Protein AF-A0A2S9D3B8-F1 (afdb_monomer_lite)

Sequence (169 aa):
MEIFSVIAGTFGRIFGKIATPYIKSIWYRIRGEKFCKRGKPKYEGVISSIADYKKLSNFIASNDEGIVFLDLTMDENGFRGETESTAPYFVAFEDCFEELEVGESPSVFKCTGTQFNVHISHVEGSCFFCSQRGFIRLRGYFVITGYSGPYQGLMDCNLRGVRHEDIKV

Secondary structure (DSSP, 8-state):
---SS--SSS-SSS--S---THHHHHHHTTS-----S--S-EEEEEE-SHHHHHHHHHHHHHTTTSEEEEEEEEETTT--EESSSSS-EEEEEEEESSPPPTTPPP-TTTEEEEEEEEE--SSTTSEEEEEETTEEEEEEEEEEEEEEEEETTEEEEEEEEE-GGGS--

Structure (mmCIF, N/CA/C/O backbone):
data_AF-A0A2S9D3B8-F1
#
_entry.id   AF-A0A2S9D3B8-F1
#
loop_
_atom_site.group_PDB
_atom_site.id
_atom_site.type_symbol
_atom_site.label_atom_id
_atom_site.label_alt_id
_atom_site.label_comp_id
_atom_site.label_asym_id
_atom_site.label_entity_id
_atom_site.label_seq_id
_atom_site.pdbx_PDB_ins_code
_atom_site.Cartn_x
_atom_site.Cartn_y
_atom_site.Cartn_z
_atom_site.occupancy
_atom_site.B_iso_or_equiv
_atom_site.auth_seq_id
_atom_site.auth_comp_id
_atom_site.auth_asym_id
_atom_site.auth_atom_id
_atom_site.pdbx_PDB_model_num
ATOM 1 N N . MET A 1 1 ? -3.067 -65.281 -6.755 1.00 36.09 1 MET A N 1
ATOM 2 C CA . MET A 1 1 ? -1.859 -64.632 -6.211 1.00 36.09 1 MET A CA 1
ATOM 3 C C . MET A 1 1 ? -1.852 -63.225 -6.789 1.00 36.09 1 MET A C 1
ATOM 5 O O . MET A 1 1 ? -1.438 -63.059 -7.924 1.00 36.09 1 MET A O 1
ATOM 9 N N . GLU A 1 2 ? -2.606 -62.270 -6.232 1.00 33.03 2 GLU A N 1
ATOM 10 C CA . GLU A 1 2 ? -2.426 -61.657 -4.892 1.00 33.03 2 GLU A CA 1
ATOM 11 C C . GLU A 1 2 ? -0.991 -61.121 -4.782 1.00 33.03 2 GLU A C 1
ATOM 13 O O . GLU A 1 2 ? -0.061 -61.887 -4.986 1.00 33.03 2 GLU A O 1
ATOM 18 N N . ILE A 1 3 ? -0.687 -59.842 -4.582 1.00 38.69 3 ILE A N 1
ATOM 19 C CA . ILE A 1 3 ? -1.206 -58.805 -3.685 1.00 38.69 3 ILE A CA 1
ATOM 20 C C . ILE A 1 3 ? -0.759 -57.471 -4.308 1.00 38.69 3 ILE A C 1
ATOM 22 O O . ILE A 1 3 ? 0.395 -57.408 -4.688 1.00 38.69 3 ILE A O 1
ATOM 26 N N . PHE A 1 4 ? -1.607 -56.440 -4.418 1.00 31.80 4 PHE A N 1
ATOM 27 C CA . PHE A 1 4 ? -1.275 -55.003 -4.215 1.00 31.80 4 PHE A CA 1
ATOM 28 C C . PHE A 1 4 ? -2.535 -54.151 -4.450 1.00 31.80 4 PHE A C 1
ATOM 30 O O . PHE A 1 4 ? -2.569 -53.199 -5.222 1.00 31.80 4 PHE A O 1
ATOM 37 N N . SER A 1 5 ? -3.614 -54.518 -3.765 1.00 43.22 5 SER A N 1
ATOM 38 C CA . SER A 1 5 ? -4.852 -53.742 -3.699 1.00 43.22 5 SER A CA 1
ATOM 39 C C . SER A 1 5 ? -5.354 -53.666 -2.259 1.00 43.22 5 SER A C 1
ATOM 41 O O . SER A 1 5 ? -6.539 -53.829 -2.031 1.00 43.22 5 SER A O 1
ATOM 43 N N . VAL A 1 6 ? -4.465 -53.467 -1.275 1.00 41.72 6 VAL A N 1
ATOM 44 C CA . VAL A 1 6 ? -4.832 -53.188 0.129 1.00 41.72 6 VAL A CA 1
ATOM 45 C C . VAL A 1 6 ? -3.685 -52.455 0.845 1.00 41.72 6 VAL A C 1
ATOM 47 O O . VAL A 1 6 ? -2.993 -53.052 1.653 1.00 41.72 6 VAL A O 1
ATOM 50 N N . ILE A 1 7 ? -3.453 -51.165 0.574 1.00 40.31 7 ILE A N 1
ATOM 51 C CA . ILE A 1 7 ? -2.840 -50.248 1.571 1.00 40.31 7 ILE A CA 1
ATOM 52 C C . ILE A 1 7 ? -3.496 -48.859 1.453 1.00 40.31 7 ILE A C 1
ATOM 54 O O . ILE A 1 7 ? -2.854 -47.816 1.467 1.00 40.31 7 ILE A O 1
ATOM 58 N N . ALA A 1 8 ? -4.820 -48.842 1.305 1.00 39.41 8 ALA A N 1
ATOM 59 C CA . ALA A 1 8 ? -5.651 -47.643 1.413 1.00 39.41 8 ALA A CA 1
ATOM 60 C C . ALA A 1 8 ? -6.566 -47.768 2.641 1.00 39.41 8 ALA A C 1
ATOM 62 O O . ALA A 1 8 ? -7.776 -47.592 2.546 1.00 39.41 8 ALA A O 1
ATOM 63 N N . GLY A 1 9 ? -6.009 -48.169 3.790 1.00 38.31 9 GLY A N 1
ATOM 64 C CA . GLY A 1 9 ? -6.868 -48.506 4.923 1.00 38.31 9 GLY A CA 1
ATOM 65 C C . GLY A 1 9 ? -6.215 -48.852 6.252 1.00 38.31 9 GLY A C 1
ATOM 66 O O . GLY A 1 9 ? -6.869 -49.535 7.022 1.00 38.31 9 GLY A O 1
ATOM 67 N N . THR A 1 10 ? -4.988 -48.419 6.574 1.00 39.19 10 THR A N 1
ATOM 68 C CA . THR A 1 10 ? -4.448 -48.689 7.930 1.00 39.19 10 THR A CA 1
ATOM 69 C C . THR A 1 10 ? -3.289 -47.786 8.367 1.00 39.19 10 THR A C 1
ATOM 71 O O . THR A 1 10 ? -2.322 -48.247 8.948 1.00 39.19 10 THR A O 1
ATOM 74 N N . PHE A 1 11 ? -3.370 -46.475 8.131 1.00 33.38 11 PHE A N 1
ATOM 75 C CA . PHE A 1 11 ? -2.475 -45.501 8.795 1.00 33.38 11 PHE A CA 1
ATOM 76 C C . PHE A 1 11 ? -3.231 -44.242 9.264 1.00 33.38 11 PHE A C 1
ATOM 78 O O . PHE A 1 11 ? -2.683 -43.152 9.367 1.00 33.38 11 PHE A O 1
ATOM 85 N N . GLY A 1 12 ? -4.533 -44.390 9.539 1.00 34.75 12 GLY A N 1
ATOM 86 C CA . GLY A 1 12 ? -5.421 -43.315 10.002 1.00 34.75 12 GLY A CA 1
ATOM 87 C C . GLY A 1 12 ? -5.575 -43.210 11.524 1.00 34.75 12 GLY A C 1
ATOM 88 O O . GLY A 1 12 ? -6.453 -42.496 12.000 1.00 34.75 12 GLY A O 1
ATOM 89 N N . ARG A 1 13 ? -4.783 -43.939 12.315 1.00 39.25 13 ARG A N 1
ATOM 90 C CA . ARG A 1 13 ? -4.808 -43.897 13.785 1.00 39.25 13 ARG A CA 1
ATOM 91 C C . ARG A 1 13 ? -3.379 -44.110 14.274 1.00 39.25 13 ARG A C 1
ATOM 93 O O . ARG A 1 13 ? -2.716 -44.993 13.755 1.00 39.25 13 ARG A O 1
ATOM 100 N N . ILE A 1 14 ? -2.948 -43.343 15.275 1.00 38.84 14 ILE A N 1
ATOM 101 C CA . ILE A 1 14 ? -1.558 -43.200 15.760 1.00 38.84 14 ILE A CA 1
ATOM 102 C C . ILE A 1 14 ? -0.762 -42.140 14.978 1.00 38.84 14 ILE A C 1
ATOM 104 O O . ILE A 1 14 ? 0.194 -42.449 14.298 1.00 38.84 14 ILE A O 1
ATOM 108 N N . PHE A 1 15 ? -1.201 -40.884 15.037 1.00 34.25 15 PHE A N 1
ATOM 109 C CA . PHE A 1 15 ? -0.358 -39.691 15.261 1.00 34.25 15 PHE A CA 1
ATOM 110 C C . PHE A 1 15 ? -1.308 -38.500 15.471 1.00 34.25 15 PHE A C 1
ATOM 112 O O . PHE A 1 15 ? -1.311 -37.496 14.766 1.00 34.25 15 PHE A O 1
ATOM 119 N N . GLY A 1 16 ? -2.211 -38.663 16.442 1.00 41.56 16 GLY A N 1
ATOM 120 C CA . GLY A 1 16 ? -2.915 -37.539 17.037 1.00 41.56 16 GLY A CA 1
ATOM 121 C C . GLY A 1 16 ? -1.987 -36.900 18.061 1.00 41.56 16 GLY A C 1
ATOM 122 O O . GLY A 1 16 ? -1.471 -37.609 18.920 1.00 41.56 16 GLY A O 1
ATOM 123 N N . LYS A 1 17 ? -1.856 -35.572 17.984 1.00 45.56 17 LYS A N 1
ATOM 124 C CA . LYS A 1 17 ? -1.097 -34.690 18.889 1.00 45.56 17 LYS A CA 1
ATOM 125 C C . LYS A 1 17 ? 0.404 -34.625 18.595 1.00 45.56 17 LYS A C 1
ATOM 127 O O . LYS A 1 17 ? 1.195 -35.324 19.204 1.00 45.56 17 LYS A O 1
ATOM 132 N N . ILE A 1 18 ? 0.755 -33.755 17.648 1.00 46.38 18 ILE A N 1
ATOM 133 C CA . ILE A 1 18 ? 1.752 -32.663 17.717 1.00 46.38 18 ILE A CA 1
ATOM 134 C C . ILE A 1 18 ? 1.864 -32.174 16.263 1.00 46.38 18 ILE A C 1
ATOM 136 O O . ILE A 1 18 ? 2.684 -32.641 15.482 1.00 46.38 18 ILE A O 1
ATOM 140 N N . ALA A 1 19 ? 0.935 -31.307 15.857 1.00 38.06 19 ALA A N 1
ATOM 141 C CA . ALA A 1 19 ? 0.968 -30.661 14.549 1.00 38.06 19 ALA A CA 1
ATOM 142 C C . ALA A 1 19 ? 1.443 -29.223 14.752 1.00 38.06 19 ALA A C 1
ATOM 144 O O . ALA A 1 19 ? 0.664 -28.300 14.976 1.00 38.06 19 ALA A O 1
ATOM 145 N N . THR A 1 20 ? 2.760 -29.081 14.731 1.00 49.75 20 THR A N 1
ATOM 146 C CA . THR A 1 20 ? 3.521 -27.843 14.563 1.00 49.75 20 THR A CA 1
ATOM 147 C C . THR A 1 20 ? 3.003 -27.086 13.321 1.00 49.75 20 THR A C 1
ATOM 149 O O . THR A 1 20 ? 2.661 -27.729 12.323 1.00 49.75 20 THR A O 1
ATOM 152 N N . PRO A 1 21 ? 2.975 -25.736 13.308 1.00 45.09 21 PRO A N 1
ATOM 153 C CA . PRO A 1 21 ? 2.430 -24.924 12.201 1.00 45.09 21 PRO A CA 1
ATOM 154 C C . PRO A 1 21 ? 3.123 -25.130 10.835 1.00 45.09 21 PRO A C 1
ATOM 156 O O . PRO A 1 21 ? 2.651 -24.639 9.813 1.00 45.09 21 PRO A O 1
ATOM 159 N N . TYR A 1 22 ? 4.204 -25.908 10.795 1.00 41.06 22 TYR A N 1
ATOM 160 C CA . TYR A 1 22 ? 5.047 -26.161 9.631 1.00 41.06 22 TYR A CA 1
ATOM 161 C C . TYR A 1 22 ? 4.389 -27.021 8.533 1.00 41.06 22 TYR A C 1
ATOM 163 O O . TYR A 1 22 ? 4.747 -26.910 7.368 1.00 41.06 22 TYR A O 1
ATOM 171 N N . ILE A 1 23 ? 3.399 -27.863 8.854 1.00 43.09 23 ILE A N 1
ATOM 172 C CA . ILE A 1 23 ? 2.801 -28.787 7.862 1.00 43.09 23 ILE A CA 1
ATOM 173 C C . ILE A 1 23 ? 1.717 -28.097 7.008 1.00 43.09 23 ILE A C 1
ATOM 175 O O . ILE A 1 23 ? 1.430 -28.527 5.889 1.00 43.09 23 ILE A O 1
ATOM 179 N N . LYS A 1 24 ? 1.156 -26.971 7.475 1.00 37.03 24 LYS A N 1
ATOM 180 C CA . LYS A 1 24 ? 0.180 -26.187 6.699 1.00 37.03 24 LYS A CA 1
ATOM 181 C C . LYS A 1 24 ? 0.822 -25.517 5.477 1.00 37.03 24 LYS A C 1
ATOM 183 O O . LYS A 1 24 ? 0.172 -25.437 4.439 1.00 37.03 24 LYS A O 1
ATOM 188 N N . SER A 1 25 ? 2.094 -25.110 5.557 1.00 42.72 25 SER A N 1
ATOM 189 C CA . SER A 1 25 ? 2.807 -24.472 4.435 1.00 42.72 25 SER A CA 1
ATOM 190 C C . SER A 1 25 ? 3.074 -25.437 3.272 1.00 42.72 25 SER A C 1
ATOM 192 O O . SER A 1 25 ? 3.091 -25.024 2.114 1.00 42.72 25 SER A O 1
ATOM 194 N N . ILE A 1 26 ? 3.202 -26.738 3.553 1.00 44.84 26 ILE A N 1
ATOM 195 C CA . ILE A 1 26 ? 3.466 -27.767 2.536 1.00 44.84 26 ILE A CA 1
ATOM 196 C C . ILE A 1 26 ? 2.200 -28.077 1.720 1.00 44.84 26 ILE A C 1
ATOM 198 O O . ILE A 1 26 ? 2.280 -28.284 0.510 1.00 44.84 26 ILE A O 1
ATOM 202 N N . TRP A 1 27 ? 1.014 -28.023 2.335 1.00 30.20 27 TRP A N 1
ATOM 203 C CA . TRP A 1 27 ? -0.252 -28.258 1.626 1.00 30.20 27 TRP A CA 1
ATOM 204 C C . TRP A 1 27 ? -0.687 -27.094 0.725 1.00 30.20 27 TRP A C 1
ATOM 206 O O . TRP A 1 27 ? -1.288 -27.340 -0.322 1.00 30.20 27 TRP A O 1
ATOM 216 N N . TYR A 1 28 ? -0.320 -25.849 1.050 1.00 42.34 28 TYR A N 1
ATOM 217 C CA . TYR A 1 28 ? -0.533 -24.710 0.144 1.00 42.34 28 TYR A CA 1
ATOM 218 C C . TYR A 1 28 ? 0.363 -24.757 -1.104 1.00 42.34 28 TYR A C 1
ATOM 220 O O . TYR A 1 28 ? 0.038 -2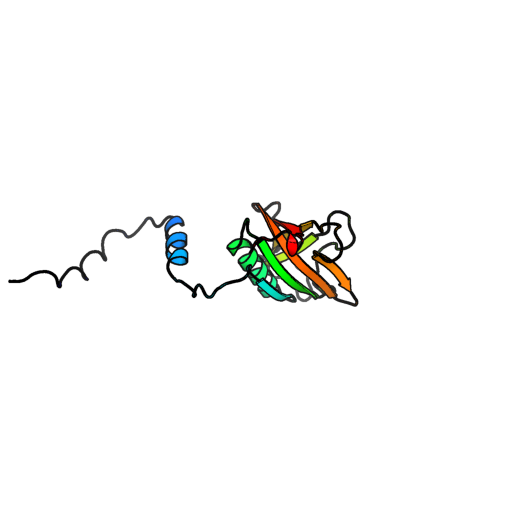4.139 -2.113 1.00 42.34 28 TYR A O 1
ATOM 228 N N . ARG A 1 29 ? 1.446 -25.545 -1.081 1.00 38.78 29 ARG A N 1
ATOM 229 C CA . ARG A 1 29 ? 2.403 -25.658 -2.192 1.00 38.78 29 ARG A CA 1
ATOM 230 C C . ARG A 1 29 ? 1.994 -26.667 -3.277 1.00 38.78 29 ARG A C 1
ATOM 232 O O . ARG A 1 29 ? 2.596 -26.670 -4.345 1.00 38.78 29 ARG A O 1
ATOM 239 N N . ILE A 1 30 ? 0.989 -27.519 -3.030 1.00 43.81 30 ILE A N 1
ATOM 240 C CA . ILE A 1 30 ? 0.657 -28.668 -3.904 1.00 43.81 30 ILE A CA 1
ATOM 241 C C . ILE A 1 30 ? -0.678 -28.493 -4.659 1.00 43.81 30 ILE A C 1
ATOM 243 O O . ILE A 1 30 ? -0.894 -29.143 -5.682 1.00 43.81 30 ILE A O 1
ATOM 247 N N . ARG A 1 31 ? -1.560 -27.564 -4.260 1.00 37.94 31 ARG A N 1
ATOM 248 C CA . ARG A 1 31 ? -2.739 -27.211 -5.076 1.00 37.94 31 ARG A CA 1
ATOM 249 C C . ARG A 1 31 ? -2.402 -26.110 -6.069 1.00 37.94 31 ARG A C 1
ATOM 251 O O . ARG A 1 31 ? -2.611 -24.930 -5.821 1.00 37.94 31 ARG A O 1
ATOM 258 N N . GLY A 1 32 ? -1.889 -26.549 -7.213 1.00 36.28 32 GLY A N 1
ATOM 259 C CA . GLY A 1 32 ? -1.692 -25.719 -8.385 1.00 36.28 32 GLY A CA 1
ATOM 260 C C . GLY A 1 32 ? -2.976 -25.020 -8.825 1.00 36.28 32 GLY A C 1
ATOM 261 O O . GLY A 1 32 ? -3.917 -25.645 -9.308 1.00 36.28 32 GLY A O 1
ATOM 262 N N . GLU A 1 33 ? -2.946 -23.696 -8.788 1.00 38.31 33 GLU A N 1
ATOM 263 C CA . GLU A 1 33 ? -3.618 -22.907 -9.804 1.00 38.31 33 GLU A CA 1
ATOM 264 C C . GLU A 1 33 ? -2.653 -22.715 -10.968 1.00 38.31 33 GLU A C 1
ATOM 266 O O . GLU A 1 33 ? -1.781 -21.851 -10.936 1.00 38.31 33 GLU A O 1
ATOM 271 N N . LYS A 1 34 ? -2.818 -23.570 -11.981 1.00 34.25 34 LYS A N 1
ATOM 272 C CA . LYS A 1 34 ? -2.530 -23.331 -13.402 1.00 34.25 34 LYS A CA 1
ATOM 273 C C . LYS A 1 34 ? -1.429 -22.294 -13.668 1.00 34.25 34 LYS A C 1
ATOM 275 O O . LYS A 1 34 ? -1.702 -21.101 -13.785 1.00 34.25 34 LYS A O 1
ATOM 280 N N . PHE A 1 35 ? -0.204 -22.775 -13.877 1.00 39.03 35 PHE A N 1
ATOM 281 C CA . PHE A 1 35 ? 0.830 -22.059 -14.627 1.00 39.03 35 PHE A CA 1
ATOM 282 C C . PHE A 1 35 ? 0.355 -21.848 -16.079 1.00 39.03 35 PHE A C 1
ATOM 284 O O . PHE A 1 35 ? 0.797 -22.504 -17.016 1.00 39.03 35 PHE A O 1
ATOM 291 N N . CYS A 1 36 ? -0.589 -20.934 -16.282 1.00 32.94 36 CYS A N 1
ATOM 292 C CA . CYS A 1 36 ? -0.671 -20.213 -17.541 1.00 32.94 36 CYS A CA 1
ATOM 293 C C . CYS A 1 36 ? 0.544 -19.282 -17.579 1.00 32.94 36 CYS A C 1
ATOM 295 O O . CYS A 1 36 ? 0.922 -18.771 -16.531 1.00 32.94 36 CYS A O 1
ATOM 297 N N . LYS A 1 37 ? 1.166 -19.088 -18.746 1.00 46.94 37 LYS A N 1
ATOM 298 C CA . LYS A 1 37 ? 2.251 -18.117 -18.997 1.00 46.94 37 LYS A CA 1
ATOM 299 C C . LYS A 1 37 ? 1.974 -16.800 -18.250 1.00 46.94 37 LYS A C 1
ATOM 301 O O . LYS A 1 37 ? 1.159 -16.008 -18.714 1.00 46.94 37 LYS A O 1
ATOM 306 N N . ARG A 1 38 ? 2.532 -16.604 -17.056 1.00 52.09 38 ARG A N 1
ATOM 307 C CA . ARG A 1 38 ? 2.014 -15.603 -16.112 1.00 52.09 38 ARG A CA 1
ATOM 308 C C . ARG A 1 38 ? 3.014 -14.468 -16.010 1.00 52.09 38 ARG A C 1
ATOM 310 O O . ARG A 1 38 ? 4.138 -14.670 -15.566 1.00 52.09 38 ARG A O 1
ATOM 317 N N . GLY A 1 39 ? 2.587 -13.287 -16.456 1.00 68.12 39 GLY A N 1
ATOM 318 C CA . GLY A 1 39 ? 3.265 -12.037 -16.133 1.00 68.12 39 GLY A CA 1
ATOM 319 C C . GLY A 1 39 ? 3.397 -11.860 -14.617 1.00 68.12 39 GLY A C 1
ATOM 320 O O . GLY A 1 39 ? 2.882 -12.665 -13.836 1.00 68.12 39 GLY A O 1
ATOM 321 N N . LYS A 1 40 ? 4.110 -10.813 -14.195 1.00 83.62 40 LYS A N 1
ATOM 322 C CA . LYS A 1 40 ? 4.315 -10.540 -12.767 1.00 83.62 40 LYS A CA 1
ATOM 323 C C . LYS A 1 40 ? 2.965 -10.479 -12.019 1.00 83.62 40 LYS A C 1
ATOM 325 O O . LYS A 1 40 ? 1.983 -10.015 -12.609 1.00 83.62 40 LYS A O 1
ATOM 330 N N . PRO A 1 41 ? 2.900 -10.949 -10.758 1.00 92.25 41 PRO A N 1
ATOM 331 C CA . PRO A 1 41 ? 1.698 -10.874 -9.933 1.00 92.25 41 PRO A CA 1
ATOM 332 C C . PRO A 1 41 ? 1.113 -9.464 -9.918 1.00 92.25 41 PRO A C 1
ATOM 334 O O . PRO A 1 41 ? 1.847 -8.476 -9.885 1.00 92.25 41 PRO A O 1
ATOM 337 N N . LYS A 1 42 ? -0.215 -9.377 -9.951 1.00 93.38 42 LYS A N 1
ATOM 338 C CA . LYS A 1 42 ? -0.946 -8.128 -10.141 1.00 93.38 42 LYS A CA 1
ATOM 339 C C . LYS A 1 42 ? -2.070 -8.019 -9.121 1.00 93.38 42 LYS A C 1
ATOM 341 O O . LYS A 1 42 ? -2.822 -8.980 -8.963 1.00 93.38 42 LYS A O 1
ATOM 346 N N . TYR A 1 43 ? -2.215 -6.854 -8.503 1.00 95.31 43 TYR A N 1
ATOM 347 C CA . TYR A 1 43 ? -3.367 -6.516 -7.675 1.00 95.31 43 TYR A CA 1
ATOM 348 C C . TYR A 1 43 ? -3.942 -5.172 -8.114 1.00 95.31 43 TYR A C 1
ATOM 350 O O . TYR A 1 43 ? -3.230 -4.171 -8.190 1.00 95.31 43 TYR A O 1
ATOM 358 N N . GLU A 1 44 ? -5.237 -5.160 -8.415 1.00 95.62 44 GLU A N 1
ATOM 359 C CA . GLU A 1 44 ? -5.959 -3.971 -8.858 1.00 95.62 44 GLU A CA 1
ATOM 360 C C . GLU A 1 44 ? -7.280 -3.861 -8.119 1.00 95.62 44 GLU A C 1
ATOM 362 O O . GLU A 1 44 ? -7.983 -4.862 -7.952 1.00 95.62 44 GLU A O 1
ATOM 367 N N . GLY A 1 45 ? -7.644 -2.650 -7.715 1.00 92.81 45 GLY A N 1
ATOM 368 C CA . GLY A 1 45 ? -8.951 -2.435 -7.121 1.00 92.81 45 GLY A CA 1
ATOM 369 C C . GLY A 1 45 ? -9.116 -1.109 -6.402 1.00 92.81 45 GLY A C 1
ATOM 370 O O . GLY A 1 45 ? -8.170 -0.348 -6.190 1.00 92.81 45 GLY A O 1
ATOM 371 N N . VAL A 1 46 ? -10.365 -0.871 -6.014 1.00 94.12 46 VAL A N 1
ATOM 372 C CA . VAL A 1 46 ? -10.735 0.197 -5.091 1.00 94.12 46 VAL A CA 1
ATOM 373 C C . VAL A 1 46 ? -10.651 -0.356 -3.673 1.00 94.12 46 VAL A C 1
ATOM 375 O O . VAL A 1 46 ? -11.178 -1.432 -3.397 1.00 94.12 46 VAL A O 1
ATOM 378 N N . ILE A 1 47 ? -9.976 0.366 -2.788 1.00 92.81 47 ILE A N 1
ATOM 379 C CA . ILE A 1 47 ? -9.819 0.020 -1.382 1.00 92.81 47 ILE A CA 1
ATOM 380 C C . ILE A 1 47 ? -10.636 1.010 -0.561 1.00 92.81 47 ILE A C 1
ATOM 382 O O . ILE A 1 47 ? -10.305 2.193 -0.475 1.00 92.81 47 ILE A O 1
ATOM 386 N N . SER A 1 48 ? -11.713 0.510 0.039 1.00 89.81 48 SER A N 1
ATOM 387 C CA . SER A 1 48 ? -12.642 1.314 0.841 1.00 89.81 48 SER A CA 1
ATOM 388 C C . SER A 1 48 ? -12.978 0.681 2.191 1.00 89.81 48 SER A C 1
ATOM 390 O O . SER A 1 48 ? -13.784 1.227 2.938 1.00 89.81 48 SER A O 1
ATOM 392 N N . SER A 1 49 ? -12.416 -0.489 2.511 1.00 89.88 49 SER A N 1
ATOM 393 C CA . SER A 1 49 ? -12.752 -1.228 3.728 1.00 89.88 49 SER A CA 1
ATOM 394 C C . SER A 1 49 ? -11.557 -1.984 4.311 1.00 89.88 49 SER A C 1
ATOM 396 O O . SER A 1 49 ? -10.604 -2.316 3.604 1.00 89.88 49 SER A O 1
ATOM 398 N N . ILE A 1 50 ? -11.653 -2.331 5.599 1.00 90.00 50 ILE A N 1
ATOM 399 C CA . ILE A 1 50 ? -10.693 -3.199 6.308 1.00 90.00 50 ILE A CA 1
ATOM 400 C C . ILE A 1 50 ? -10.521 -4.541 5.578 1.00 90.00 50 ILE A C 1
ATOM 402 O O . ILE A 1 50 ? -9.413 -5.059 5.448 1.00 90.00 50 ILE A O 1
ATOM 406 N N . ALA A 1 51 ? -11.60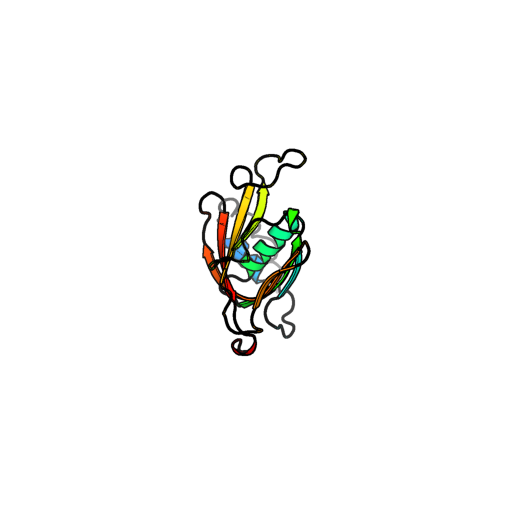7 -5.098 5.035 1.00 91.06 51 ALA A N 1
ATOM 407 C CA . ALA A 1 51 ? -11.557 -6.357 4.298 1.00 91.06 51 ALA A CA 1
ATOM 408 C C . ALA A 1 51 ? -10.738 -6.249 3.000 1.00 91.06 51 ALA A C 1
ATOM 410 O O . ALA A 1 51 ? -10.086 -7.217 2.609 1.00 91.06 51 ALA A O 1
ATOM 411 N N . ASP A 1 52 ? -10.746 -5.092 2.336 1.00 93.25 52 ASP A N 1
ATOM 412 C CA . ASP A 1 52 ? -9.960 -4.868 1.120 1.00 93.25 52 ASP A CA 1
ATOM 413 C C . ASP A 1 52 ? -8.483 -4.652 1.439 1.00 93.25 52 ASP A C 1
ATOM 415 O O . ASP A 1 52 ? -7.625 -5.213 0.755 1.00 93.25 52 ASP A O 1
ATOM 419 N N . TYR A 1 53 ? -8.184 -3.942 2.530 1.00 93.12 53 TYR A N 1
ATOM 420 C CA . TYR A 1 53 ? -6.825 -3.848 3.061 1.00 93.12 53 TYR A CA 1
ATOM 421 C C . TYR A 1 53 ? -6.269 -5.224 3.437 1.00 93.12 53 TYR A C 1
ATOM 423 O O . TYR A 1 53 ? -5.165 -5.569 3.029 1.00 93.12 53 TYR A O 1
ATOM 431 N N . LYS A 1 54 ? -7.066 -6.078 4.085 1.00 92.69 54 LYS A N 1
ATOM 432 C CA . LYS A 1 54 ? -6.674 -7.461 4.392 1.00 92.69 54 LYS A CA 1
ATOM 433 C C . LYS A 1 54 ? -6.375 -8.286 3.138 1.00 92.69 54 LYS A C 1
ATOM 435 O O . LYS A 1 54 ? -5.443 -9.089 3.134 1.00 92.69 54 LYS A O 1
ATOM 440 N N . LYS A 1 55 ? -7.137 -8.112 2.051 1.00 94.62 55 LYS A N 1
ATOM 441 C CA . LYS A 1 55 ? -6.842 -8.769 0.760 1.00 94.62 55 LYS A CA 1
ATOM 442 C C . LYS A 1 55 ? -5.525 -8.271 0.165 1.00 94.62 55 LYS A C 1
ATOM 444 O O . LYS A 1 55 ? -4.746 -9.100 -0.301 1.00 94.62 55 LYS A O 1
ATOM 449 N N . LEU A 1 56 ? -5.273 -6.960 0.206 1.00 94.19 56 LEU A N 1
ATOM 450 C CA . LEU A 1 56 ? -4.013 -6.372 -0.249 1.00 94.19 56 LEU A CA 1
ATOM 451 C C . LEU A 1 56 ? -2.831 -6.928 0.552 1.00 94.19 56 LEU A C 1
ATOM 453 O O . LEU A 1 56 ? -1.883 -7.433 -0.042 1.00 94.19 56 LEU A O 1
ATOM 457 N N . SER A 1 57 ? -2.901 -6.903 1.882 1.00 92.38 57 SER A N 1
ATOM 458 C CA . SER A 1 57 ? -1.824 -7.404 2.739 1.00 92.38 57 SER A CA 1
ATOM 459 C C . SER A 1 57 ? -1.566 -8.893 2.532 1.00 92.38 57 SER A C 1
ATOM 461 O O . SER A 1 57 ? -0.416 -9.298 2.393 1.00 92.38 57 SER A O 1
ATOM 463 N N . ASN A 1 58 ? -2.616 -9.708 2.384 1.00 92.44 58 ASN A N 1
ATOM 464 C CA . ASN A 1 58 ? -2.464 -11.123 2.031 1.00 92.44 58 ASN A CA 1
ATOM 465 C C . ASN A 1 58 ? -1.801 -11.315 0.659 1.00 92.44 58 ASN A C 1
ATOM 467 O O . ASN A 1 58 ? -0.965 -12.205 0.499 1.00 92.44 58 ASN A O 1
ATOM 471 N N . PHE A 1 59 ? -2.158 -10.492 -0.334 1.00 94.31 59 PHE A N 1
ATOM 472 C CA . PHE A 1 59 ? -1.517 -10.521 -1.647 1.00 94.31 59 PHE A CA 1
ATOM 473 C C . PHE A 1 59 ? -0.024 -10.197 -1.534 1.00 94.31 59 PHE A C 1
ATOM 475 O O . PHE A 1 59 ? 0.792 -10.947 -2.070 1.00 94.31 59 PHE A O 1
ATOM 482 N N . ILE A 1 60 ? 0.337 -9.145 -0.801 1.00 93.25 60 ILE A N 1
ATOM 483 C CA . ILE A 1 60 ? 1.732 -8.756 -0.577 1.00 93.25 60 ILE A CA 1
ATOM 484 C C . ILE A 1 60 ? 2.492 -9.865 0.152 1.00 93.25 60 ILE A C 1
ATOM 486 O O . ILE A 1 60 ? 3.509 -10.322 -0.356 1.00 93.25 60 ILE A O 1
ATOM 490 N N . ALA A 1 61 ? 1.956 -10.381 1.259 1.00 89.88 61 ALA A N 1
ATOM 491 C CA . ALA A 1 61 ? 2.578 -11.459 2.025 1.00 89.88 61 ALA A CA 1
ATOM 492 C C . ALA A 1 61 ? 2.774 -12.740 1.193 1.00 89.88 61 ALA A C 1
ATOM 494 O O . ALA A 1 61 ? 3.768 -13.444 1.347 1.00 89.88 61 ALA A O 1
ATOM 495 N N . SER A 1 62 ? 1.852 -13.050 0.273 1.00 91.25 62 SER A N 1
ATOM 496 C CA . SER A 1 62 ? 1.990 -14.207 -0.627 1.00 91.25 62 SER A CA 1
ATOM 497 C C . SER A 1 62 ? 3.046 -14.026 -1.727 1.00 91.25 62 SER A C 1
ATOM 499 O O . SER A 1 62 ? 3.441 -15.011 -2.351 1.00 91.25 62 SER A O 1
ATOM 501 N N . ASN A 1 63 ? 3.491 -12.789 -1.963 1.00 90.25 63 ASN A N 1
ATOM 502 C CA . ASN A 1 63 ? 4.490 -12.415 -2.964 1.00 90.25 63 ASN A CA 1
ATOM 503 C C . ASN A 1 63 ? 5.710 -11.728 -2.326 1.00 90.25 63 ASN A C 1
ATOM 505 O O . ASN A 1 63 ? 6.379 -10.947 -3.005 1.00 90.25 63 ASN A O 1
ATOM 509 N N . ASP A 1 64 ? 5.982 -12.000 -1.046 1.00 85.44 64 ASP A N 1
ATOM 510 C CA . ASP A 1 64 ? 7.109 -11.419 -0.312 1.00 85.44 64 ASP A CA 1
ATOM 511 C C . ASP A 1 64 ? 8.439 -11.615 -1.062 1.00 85.44 64 ASP A C 1
ATOM 513 O O . ASP A 1 64 ? 8.616 -12.585 -1.804 1.00 85.44 64 ASP A O 1
ATOM 517 N N . GLU A 1 65 ? 9.338 -10.638 -0.930 1.00 8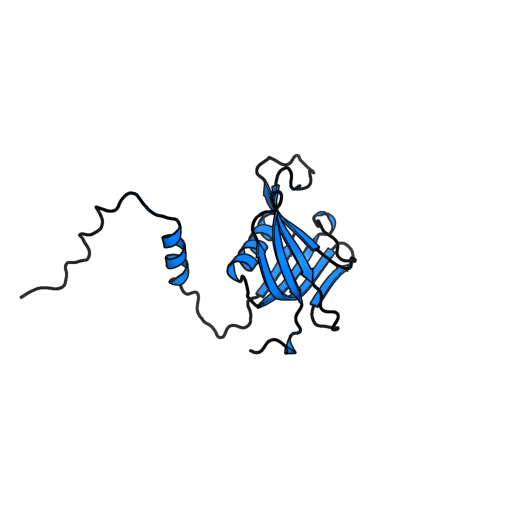3.81 65 GLU A N 1
ATOM 518 C CA . GLU A 1 65 ? 10.600 -10.510 -1.684 1.00 83.81 65 GLU A CA 1
ATOM 519 C C . GLU A 1 65 ? 10.445 -10.459 -3.227 1.00 83.81 65 GLU A C 1
ATOM 521 O O . GLU A 1 65 ? 11.428 -10.449 -3.976 1.00 83.81 65 GLU A O 1
ATOM 526 N N . GLY A 1 66 ? 9.209 -10.415 -3.736 1.00 88.44 66 GLY A N 1
ATOM 527 C CA . GLY A 1 66 ? 8.872 -10.453 -5.154 1.00 88.44 66 GLY A CA 1
ATOM 528 C C . GLY A 1 66 ? 8.657 -9.085 -5.806 1.00 88.44 66 GLY A C 1
ATOM 529 O O . GLY A 1 66 ? 8.656 -8.031 -5.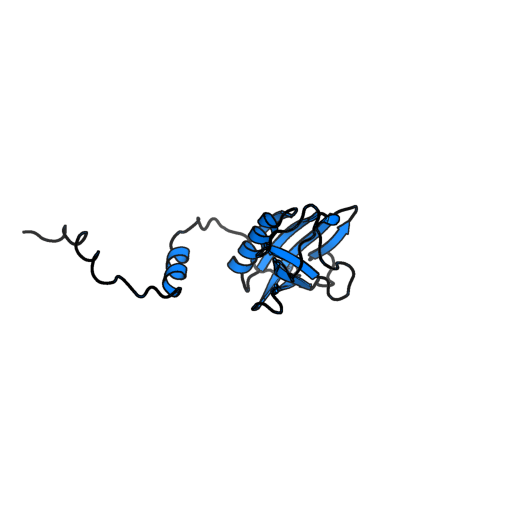168 1.00 88.44 66 GLY A O 1
ATOM 530 N N . ILE A 1 67 ? 8.441 -9.115 -7.127 1.00 90.69 67 ILE A N 1
ATOM 531 C CA . ILE A 1 67 ? 8.006 -7.953 -7.916 1.00 90.69 67 ILE A CA 1
ATOM 532 C C . ILE A 1 67 ? 6.517 -8.089 -8.196 1.00 90.69 67 ILE A C 1
ATOM 534 O O . ILE A 1 67 ? 6.098 -9.067 -8.818 1.00 90.69 67 ILE A O 1
ATOM 538 N N . VAL A 1 68 ? 5.744 -7.081 -7.810 1.00 92.50 68 VAL A N 1
ATOM 539 C CA . VAL A 1 68 ? 4.297 -7.017 -8.020 1.00 92.50 68 VAL A CA 1
ATOM 540 C C . VAL A 1 68 ? 3.918 -5.771 -8.808 1.00 92.50 68 VAL A C 1
ATOM 542 O O . VAL A 1 68 ? 4.611 -4.757 -8.766 1.00 92.50 68 VAL A O 1
ATOM 545 N N . PHE A 1 69 ? 2.805 -5.836 -9.528 1.00 92.94 69 PHE A N 1
ATOM 546 C CA . PHE A 1 69 ? 2.140 -4.660 -10.071 1.00 92.94 69 PHE A CA 1
ATOM 547 C C . PHE A 1 69 ? 0.943 -4.299 -9.198 1.00 92.94 69 PHE A C 1
ATOM 549 O O . PHE A 1 69 ? 0.096 -5.154 -8.927 1.00 92.94 69 PHE A O 1
ATOM 556 N N . LEU A 1 70 ? 0.856 -3.031 -8.808 1.00 94.88 70 LEU A N 1
ATOM 557 C CA . LEU A 1 70 ? -0.259 -2.480 -8.046 1.00 94.88 70 LEU A CA 1
ATOM 558 C C . LEU A 1 70 ? -0.957 -1.402 -8.885 1.00 94.88 70 LEU A C 1
ATOM 560 O O . LEU A 1 70 ? -0.281 -0.577 -9.496 1.00 94.88 70 LEU A O 1
ATOM 564 N N . ASP A 1 71 ? -2.289 -1.403 -8.915 1.00 95.06 71 ASP A N 1
ATOM 565 C CA . ASP A 1 71 ? -3.124 -0.269 -9.355 1.00 95.06 71 ASP A CA 1
ATOM 566 C C . ASP A 1 71 ? -4.277 -0.114 -8.360 1.00 95.06 71 ASP A C 1
ATOM 568 O O . ASP A 1 71 ? -5.318 -0.768 -8.452 1.00 95.06 71 ASP A O 1
ATOM 572 N N . LEU A 1 72 ? -4.026 0.690 -7.332 1.00 95.56 72 LEU A N 1
ATOM 573 C CA . LEU A 1 72 ? -4.912 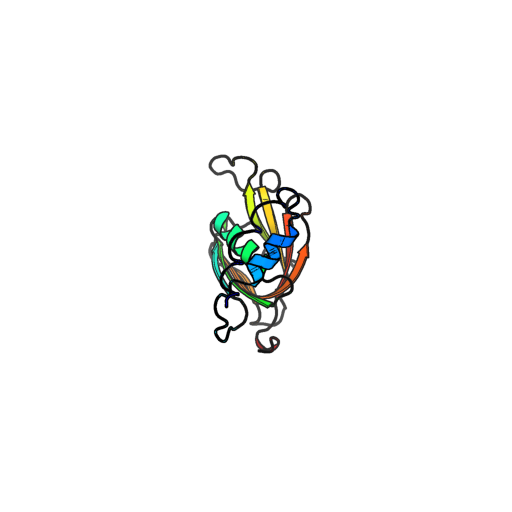0.893 -6.198 1.00 95.56 72 LEU A CA 1
ATOM 574 C C . LEU A 1 72 ? -5.538 2.275 -6.284 1.00 95.56 72 LEU A C 1
ATOM 576 O O . LEU A 1 72 ? -4.858 3.269 -6.548 1.00 95.56 72 LEU A O 1
ATOM 580 N N . THR A 1 73 ? -6.829 2.333 -5.987 1.00 95.44 73 THR A N 1
ATOM 581 C CA . THR A 1 73 ? -7.542 3.580 -5.711 1.00 95.44 73 THR A CA 1
ATOM 582 C C . THR A 1 73 ? -8.083 3.505 -4.293 1.00 95.44 73 THR A C 1
ATOM 584 O O . THR A 1 73 ? -8.847 2.601 -3.980 1.00 95.44 73 THR A O 1
ATOM 587 N N . MET A 1 74 ? -7.678 4.422 -3.428 1.00 94.44 74 MET A N 1
ATOM 588 C CA . MET A 1 74 ? -8.114 4.510 -2.036 1.00 94.44 74 MET A CA 1
ATOM 589 C C . MET A 1 74 ? -8.985 5.752 -1.861 1.00 94.44 74 MET A C 1
ATOM 591 O O . MET A 1 74 ? -8.706 6.793 -2.457 1.00 94.44 74 MET A O 1
ATOM 595 N N . ASP A 1 75 ? -10.035 5.644 -1.052 1.00 89.69 75 ASP A N 1
ATOM 596 C CA . ASP A 1 75 ? -10.835 6.806 -0.650 1.00 89.69 75 ASP A CA 1
ATOM 597 C C . ASP A 1 75 ? -10.031 7.715 0.290 1.00 89.69 75 ASP A C 1
ATOM 599 O O . ASP A 1 75 ? -9.425 7.229 1.246 1.00 89.69 75 ASP A O 1
ATOM 603 N N . GLU A 1 76 ? -10.034 9.026 0.041 1.00 86.44 76 GLU A N 1
ATOM 604 C CA . GLU A 1 76 ? -9.261 9.989 0.838 1.00 86.44 76 GLU A CA 1
ATOM 605 C C . GLU A 1 76 ? -9.755 10.076 2.292 1.00 86.44 76 GLU A C 1
ATOM 607 O O . GLU A 1 76 ? -8.942 10.210 3.204 1.00 86.44 76 GLU A O 1
ATOM 612 N N . ASN A 1 77 ? -11.057 9.904 2.554 1.00 84.62 77 ASN A N 1
ATOM 613 C CA . ASN A 1 77 ? -11.590 9.997 3.922 1.00 84.62 77 ASN A CA 1
ATOM 614 C C . ASN A 1 77 ? -11.118 8.826 4.804 1.00 84.62 77 ASN A C 1
ATOM 616 O O . ASN A 1 77 ? -10.833 8.990 5.998 1.00 84.62 77 ASN A O 1
ATOM 620 N N . GLY A 1 78 ? -11.027 7.632 4.212 1.00 82.81 78 GLY A N 1
ATOM 621 C CA . GLY A 1 78 ? -10.521 6.418 4.857 1.00 82.81 78 GLY A CA 1
ATOM 622 C C . GLY A 1 78 ? -8.999 6.260 4.803 1.00 82.81 78 GLY A C 1
ATOM 623 O O . GLY A 1 78 ? -8.456 5.378 5.470 1.00 82.81 78 GLY A O 1
ATOM 624 N N . PHE A 1 79 ? -8.303 7.088 4.025 1.00 89.38 79 PHE A N 1
ATOM 625 C CA . PHE A 1 79 ? -6.859 7.003 3.862 1.00 89.38 79 PHE A CA 1
ATOM 626 C C . PHE A 1 79 ? -6.129 7.437 5.135 1.00 89.38 79 PHE A C 1
ATOM 628 O O . PHE A 1 79 ? -6.464 8.432 5.781 1.00 89.38 79 PHE A O 1
ATOM 635 N N . ARG A 1 80 ? -5.110 6.672 5.517 1.00 92.50 80 ARG A N 1
ATOM 636 C CA . ARG A 1 80 ? -4.239 6.972 6.655 1.00 92.50 80 ARG A CA 1
ATOM 637 C C . ARG A 1 80 ? -2.815 6.891 6.149 1.00 92.50 80 ARG A C 1
ATOM 639 O O . ARG A 1 80 ? -2.351 5.800 5.845 1.00 92.50 80 ARG A O 1
ATOM 646 N N . GLY A 1 81 ? -2.149 8.025 6.004 1.00 92.00 81 GLY A N 1
ATOM 647 C CA . GLY A 1 81 ? -0.839 8.076 5.375 1.00 92.00 81 GLY A CA 1
ATOM 648 C C . GLY A 1 81 ? -0.477 9.472 4.909 1.00 92.00 81 GLY A C 1
ATOM 649 O O . GLY A 1 81 ? -1.178 10.437 5.198 1.00 92.00 81 GLY A O 1
ATOM 650 N N . GLU A 1 82 ? 0.608 9.545 4.155 1.00 91.75 82 GLU A N 1
ATOM 651 C CA . GLU A 1 82 ? 1.168 10.771 3.606 1.00 91.75 82 GLU A CA 1
ATOM 652 C C . GLU A 1 82 ? 1.685 10.463 2.201 1.00 91.75 82 GLU A C 1
ATOM 654 O O . GLU A 1 82 ? 2.473 9.533 2.027 1.00 91.75 82 GLU A O 1
ATOM 659 N N . THR A 1 83 ? 1.243 11.216 1.193 1.00 90.62 83 THR A N 1
ATOM 660 C CA . THR A 1 83 ? 1.670 10.998 -0.202 1.00 90.62 83 THR A CA 1
ATOM 661 C C . THR A 1 83 ? 2.695 12.012 -0.687 1.00 90.62 83 THR A C 1
ATOM 663 O O . THR A 1 83 ? 3.395 11.738 -1.655 1.00 90.62 83 THR A O 1
ATOM 666 N N . GLU A 1 84 ? 2.781 13.183 -0.049 1.00 85.19 84 GLU A N 1
ATOM 667 C CA . GLU A 1 84 ? 3.572 14.319 -0.549 1.00 85.19 84 GLU A CA 1
ATOM 668 C C . GLU A 1 84 ? 4.933 14.476 0.150 1.00 85.19 84 GLU A C 1
ATOM 670 O O . GLU A 1 84 ? 5.719 15.359 -0.197 1.00 85.19 84 GLU A O 1
ATOM 675 N N . SER A 1 85 ? 5.244 13.620 1.127 1.00 85.12 85 SER A N 1
ATOM 676 C CA . SER A 1 85 ? 6.517 13.664 1.849 1.00 85.12 85 SER A CA 1
ATOM 677 C C . SER A 1 85 ? 7.662 12.990 1.085 1.00 85.12 85 SER A C 1
ATOM 679 O O . SER A 1 85 ? 7.480 12.293 0.088 1.00 85.12 85 SER A O 1
ATOM 681 N N . THR A 1 86 ? 8.883 13.161 1.597 1.00 83.12 86 THR A N 1
ATOM 682 C CA . THR A 1 86 ? 10.080 12.462 1.101 1.00 83.12 86 THR A CA 1
ATOM 683 C C . THR A 1 86 ? 10.066 10.956 1.382 1.00 83.12 86 THR A C 1
ATOM 685 O O . THR A 1 86 ? 10.852 10.218 0.790 1.00 83.12 86 THR A O 1
ATOM 688 N N . ALA A 1 87 ? 9.187 10.499 2.275 1.00 85.12 87 ALA A N 1
ATOM 689 C CA . ALA A 1 87 ? 9.002 9.103 2.642 1.00 85.12 87 ALA A CA 1
ATOM 690 C C . ALA A 1 87 ? 7.495 8.809 2.711 1.00 85.12 87 ALA A C 1
ATOM 692 O O . ALA A 1 87 ? 6.934 8.713 3.807 1.00 85.12 87 ALA A O 1
ATOM 693 N N . PRO A 1 88 ? 6.815 8.746 1.554 1.00 92.94 88 PRO A N 1
ATOM 694 C CA . PRO A 1 88 ? 5.378 8.591 1.537 1.00 92.94 88 PRO A CA 1
ATOM 695 C C . PRO A 1 88 ? 5.001 7.185 2.000 1.00 92.94 88 PRO A C 1
ATOM 697 O O . PRO A 1 88 ? 5.709 6.207 1.751 1.00 92.94 88 PRO A O 1
ATOM 700 N N . TYR A 1 89 ? 3.881 7.081 2.700 1.00 94.56 89 TYR A N 1
ATOM 701 C CA . TYR A 1 89 ? 3.435 5.836 3.308 1.00 94.56 89 TYR A CA 1
ATOM 702 C C . TYR A 1 89 ? 1.918 5.803 3.435 1.00 94.56 89 TYR A C 1
ATOM 704 O O . TYR A 1 89 ? 1.246 6.831 3.338 1.00 94.56 89 TYR A O 1
ATOM 712 N N . PHE A 1 90 ? 1.373 4.618 3.685 1.00 95.06 90 PHE A N 1
ATOM 713 C CA . PHE A 1 90 ? -0.006 4.465 4.130 1.00 95.06 90 PHE A CA 1
ATOM 714 C C . PHE A 1 90 ? -0.159 3.285 5.081 1.00 95.06 90 PHE A C 1
ATOM 716 O O . PHE A 1 90 ? 0.645 2.359 5.072 1.00 95.06 90 PHE A O 1
ATOM 723 N N . VAL A 1 91 ? -1.195 3.314 5.909 1.00 94.19 91 VAL A N 1
ATOM 724 C CA . VAL A 1 91 ? -1.511 2.277 6.887 1.00 94.19 91 VAL A CA 1
ATOM 725 C C . VAL A 1 91 ? -2.773 1.552 6.447 1.00 94.19 91 VAL A C 1
ATOM 727 O O . VAL A 1 91 ? -3.844 2.142 6.306 1.00 94.19 91 VAL A O 1
ATOM 730 N N . ALA A 1 92 ? -2.633 0.251 6.247 1.00 93.38 92 ALA A N 1
ATOM 731 C CA . ALA A 1 92 ? -3.702 -0.676 5.944 1.00 93.38 92 ALA A CA 1
ATOM 732 C C . ALA A 1 92 ? -4.131 -1.372 7.236 1.00 93.38 92 ALA A C 1
ATOM 734 O O . ALA A 1 92 ? -3.472 -2.307 7.683 1.00 93.38 92 ALA A O 1
ATOM 735 N N . PHE A 1 93 ? -5.222 -0.922 7.853 1.00 92.75 93 PHE A N 1
ATOM 736 C CA . PHE A 1 93 ? -5.807 -1.633 8.992 1.00 92.75 93 PHE A CA 1
ATOM 737 C C . PHE A 1 93 ? -6.567 -2.872 8.506 1.00 92.75 93 PHE A C 1
ATOM 739 O O . PHE A 1 93 ? -7.376 -2.788 7.583 1.00 92.75 93 PHE A O 1
ATOM 746 N N . GLU A 1 94 ? -6.297 -4.020 9.127 1.00 90.62 94 GLU A N 1
ATOM 747 C CA . GLU A 1 94 ? -6.721 -5.343 8.638 1.00 90.62 94 GLU A CA 1
ATOM 748 C C . GLU A 1 94 ? -7.622 -6.088 9.619 1.00 90.62 94 GLU A C 1
ATOM 750 O O . GLU A 1 94 ? -8.394 -6.966 9.216 1.00 90.62 94 GLU A O 1
ATOM 755 N N . ASP A 1 95 ? -7.501 -5.763 10.904 1.00 90.75 95 ASP A N 1
ATOM 756 C CA . ASP A 1 95 ? -8.294 -6.357 11.968 1.00 90.75 95 ASP A CA 1
ATOM 757 C C . ASP A 1 95 ? -8.379 -5.415 13.168 1.00 90.75 95 ASP A C 1
ATOM 759 O O . ASP A 1 95 ? -7.399 -4.744 13.494 1.00 90.75 95 ASP A O 1
ATOM 763 N N . CYS A 1 96 ? -9.523 -5.392 13.845 1.00 90.50 96 CYS A N 1
ATOM 764 C CA . CYS A 1 96 ? -9.730 -4.605 15.057 1.00 90.50 96 CYS A CA 1
ATOM 765 C C . CYS A 1 96 ? -10.124 -5.542 16.196 1.00 90.50 96 CYS A C 1
ATOM 767 O O . CYS A 1 96 ? -11.109 -6.270 16.102 1.00 90.50 96 CYS A O 1
ATOM 769 N N . PHE A 1 97 ? -9.309 -5.558 17.249 1.00 90.12 97 PHE A N 1
ATOM 770 C CA . PHE A 1 97 ? -9.519 -6.409 18.423 1.00 90.12 97 PHE A CA 1
ATOM 771 C C . PHE A 1 97 ? -10.444 -5.752 19.453 1.00 90.12 97 PHE A C 1
ATOM 773 O O . PHE A 1 97 ? -10.960 -6.435 20.335 1.00 90.12 97 PHE A O 1
ATOM 780 N N . GLU A 1 98 ? -10.677 -4.447 19.313 1.00 90.81 98 GLU A N 1
ATOM 781 C CA . GLU A 1 98 ? -11.752 -3.718 19.975 1.00 90.81 98 GLU A CA 1
ATOM 782 C C . GLU A 1 98 ? -12.808 -3.289 18.952 1.00 90.81 98 GLU A C 1
ATOM 784 O O . GLU A 1 98 ? -12.505 -3.033 17.783 1.00 90.81 98 GLU A O 1
ATOM 789 N N . GLU A 1 99 ? -14.060 -3.209 19.399 1.00 89.69 99 GLU A N 1
ATOM 790 C CA . GLU A 1 99 ? -15.155 -2.699 18.581 1.00 89.69 99 GLU A CA 1
ATOM 791 C C . GLU A 1 99 ? -14.973 -1.191 18.359 1.00 89.69 99 GLU A C 1
ATOM 793 O O . GLU A 1 99 ? -14.709 -0.434 19.297 1.00 89.69 99 GLU A O 1
ATOM 798 N N . LEU A 1 100 ? -15.078 -0.765 17.100 1.00 88.62 100 LEU A N 1
ATOM 799 C CA . LEU A 1 100 ? -15.045 0.647 16.737 1.00 88.62 100 LEU A CA 1
ATOM 800 C C . LEU A 1 100 ? -16.441 1.241 16.919 1.00 88.62 100 LEU A C 1
ATOM 802 O O . LEU A 1 100 ? -17.425 0.679 16.431 1.00 88.62 100 LEU A O 1
ATOM 806 N N . GLU A 1 101 ? -16.528 2.391 17.582 1.00 90.38 101 GLU A N 1
ATOM 807 C CA . GLU A 1 101 ? -17.786 3.125 17.679 1.00 90.38 101 GLU A CA 1
ATOM 808 C C . GLU A 1 101 ? -18.241 3.630 16.299 1.00 90.38 101 GLU A C 1
ATOM 810 O O . GLU A 1 101 ? -17.471 3.733 15.339 1.00 90.38 101 GLU A O 1
ATOM 815 N N . VAL A 1 102 ? -19.525 3.972 16.174 1.00 86.12 102 VAL A N 1
ATOM 816 C CA . VAL A 1 102 ? -20.077 4.473 14.909 1.00 86.12 102 VAL A CA 1
ATOM 817 C C . VAL A 1 102 ? -19.381 5.779 14.517 1.00 86.12 102 VAL A C 1
ATOM 819 O O . VAL A 1 102 ? -19.503 6.790 15.201 1.00 86.12 102 VAL A O 1
ATOM 822 N N . GLY A 1 103 ? -18.678 5.758 13.383 1.00 83.69 103 GLY A N 1
ATOM 823 C CA . GLY A 1 103 ? -17.902 6.900 12.887 1.00 83.69 103 GLY A CA 1
ATOM 824 C C . GLY A 1 103 ? -16.494 7.011 13.479 1.00 83.69 103 GLY A C 1
ATOM 825 O O . GLY A 1 103 ? -15.738 7.894 13.071 1.00 83.69 103 GLY A O 1
ATOM 826 N N . GLU A 1 104 ? -16.108 6.116 14.391 1.00 87.19 104 GLU A N 1
ATOM 827 C CA . GLU A 1 104 ? -14.736 6.024 14.875 1.00 87.19 104 GLU A CA 1
ATOM 828 C C . GLU A 1 104 ? -13.811 5.520 13.760 1.00 87.19 104 GLU A C 1
ATOM 830 O O . GLU A 1 104 ? -14.115 4.582 13.019 1.00 87.19 104 GLU A O 1
ATOM 835 N N . SER A 1 105 ? -12.653 6.163 13.629 1.00 87.38 105 SER A N 1
ATOM 836 C CA . SER A 1 105 ? -11.627 5.748 12.677 1.00 87.38 105 SER A CA 1
ATOM 837 C C . SER A 1 105 ? -10.737 4.649 13.258 1.00 87.38 105 SER A C 1
ATOM 839 O O . SER A 1 105 ? -10.367 4.738 14.429 1.00 87.38 105 SER A O 1
ATOM 841 N N . PRO A 1 106 ? -10.288 3.677 12.444 1.00 89.31 106 PRO A N 1
ATOM 842 C CA . PRO A 1 106 ? -9.294 2.701 12.874 1.00 89.31 106 PRO A CA 1
ATOM 843 C C . PRO A 1 106 ? -8.018 3.374 13.397 1.00 89.31 106 PRO A C 1
ATOM 845 O O . PRO A 1 106 ? -7.544 4.364 12.830 1.00 89.31 106 PRO A O 1
ATOM 848 N N . SER A 1 107 ? -7.454 2.821 14.471 1.00 89.06 107 SER A N 1
ATOM 849 C CA . SER A 1 107 ? -6.212 3.295 15.085 1.00 89.06 107 SER A CA 1
ATOM 850 C C . SER A 1 107 ? -5.376 2.126 15.597 1.00 89.06 107 SER A C 1
ATOM 852 O O . SER A 1 107 ? -5.902 1.050 15.870 1.00 89.06 107 SER A O 1
ATOM 854 N N . VAL A 1 108 ? -4.075 2.350 15.790 1.00 88.44 108 VAL A N 1
ATOM 855 C CA . VAL A 1 108 ? -3.142 1.334 16.316 1.00 88.44 108 VAL A CA 1
ATOM 856 C C . VAL A 1 108 ? -3.457 0.887 17.749 1.00 88.44 108 VAL A C 1
ATOM 858 O O . VAL A 1 108 ? -2.967 -0.144 18.195 1.00 88.44 108 VAL A O 1
ATOM 861 N N . PHE A 1 109 ? -4.288 1.641 18.476 1.00 88.56 109 PHE A N 1
ATOM 862 C CA . PHE A 1 109 ? -4.707 1.289 19.834 1.00 88.56 109 PHE A CA 1
ATOM 863 C C . PHE A 1 109 ? -5.816 0.239 19.871 1.00 88.56 109 PHE A C 1
ATOM 865 O O . PHE A 1 109 ? -5.956 -0.433 20.883 1.00 88.56 109 PHE A O 1
ATOM 872 N N . LYS A 1 110 ? -6.588 0.108 18.786 1.00 91.31 110 LYS A N 1
ATOM 873 C CA . LYS A 1 110 ? -7.747 -0.797 18.689 1.00 91.31 110 LYS A CA 1
ATOM 874 C C . LYS A 1 110 ? -7.642 -1.798 17.541 1.00 91.31 110 LYS A C 1
ATOM 876 O O . LYS A 1 110 ? -8.396 -2.771 17.484 1.00 91.31 110 LYS A O 1
ATOM 881 N N . CYS A 1 111 ? -6.727 -1.550 16.609 1.00 91.38 111 CYS A N 1
ATOM 882 C CA . CYS A 1 111 ? -6.584 -2.302 15.378 1.00 91.38 111 CYS A CA 1
ATOM 883 C C . CYS A 1 111 ? -5.125 -2.643 15.091 1.00 91.38 111 CYS A C 1
ATOM 885 O O . CYS A 1 111 ? -4.197 -1.944 15.489 1.00 91.38 111 CYS A O 1
ATOM 887 N N . THR A 1 112 ? -4.948 -3.729 14.350 1.00 92.12 112 THR A N 1
ATOM 888 C CA . THR A 1 112 ? -3.674 -4.163 13.784 1.00 92.12 112 THR A CA 1
ATOM 889 C C . THR A 1 112 ? -3.726 -4.053 12.265 1.00 92.12 112 THR A C 1
ATOM 891 O O . THR A 1 112 ? -4.799 -3.968 11.653 1.00 92.12 112 THR A O 1
ATOM 894 N N . GLY A 1 113 ? -2.559 -4.009 11.638 1.00 92.38 113 GLY A N 1
ATOM 895 C CA . GLY A 1 113 ? -2.474 -3.806 10.201 1.00 92.38 113 GLY A CA 1
ATOM 896 C C . GLY A 1 113 ? -1.050 -3.804 9.684 1.00 92.38 113 GLY A C 1
ATOM 897 O O . GLY A 1 113 ? -0.130 -4.231 10.378 1.00 92.38 113 GLY A O 1
ATOM 898 N N . THR A 1 114 ? -0.881 -3.278 8.479 1.00 93.31 114 THR A N 1
ATOM 899 C CA . THR A 1 114 ? 0.413 -3.126 7.819 1.00 93.31 114 THR A CA 1
ATOM 900 C C . THR A 1 114 ? 0.630 -1.665 7.439 1.00 93.31 114 THR A C 1
ATOM 902 O O . THR A 1 114 ? -0.205 -1.060 6.768 1.00 93.31 114 THR A O 1
ATOM 905 N N . GLN A 1 115 ? 1.762 -1.092 7.834 1.00 94.31 115 GLN A N 1
ATOM 906 C CA . GLN A 1 115 ? 2.267 0.152 7.275 1.00 94.31 115 GLN A CA 1
ATOM 907 C C . GLN A 1 115 ? 3.050 -0.154 5.998 1.00 94.31 115 GLN A C 1
ATOM 909 O O . GLN A 1 115 ? 3.985 -0.947 5.998 1.00 94.31 115 GLN A O 1
ATOM 914 N N . PHE A 1 116 ? 2.663 0.482 4.902 1.00 94.62 116 PHE A N 1
ATOM 915 C CA . PHE A 1 116 ? 3.328 0.404 3.615 1.00 94.62 116 PHE A CA 1
ATOM 916 C C . PHE A 1 116 ? 4.155 1.665 3.391 1.00 94.62 116 PHE A C 1
ATOM 918 O O . PHE A 1 116 ? 3.591 2.726 3.129 1.00 94.62 116 PHE A O 1
ATOM 925 N N . ASN A 1 117 ? 5.480 1.553 3.449 1.00 94.12 117 ASN A N 1
ATOM 926 C CA . ASN A 1 117 ? 6.384 2.634 3.061 1.00 94.12 117 ASN A CA 1
ATOM 927 C C . ASN A 1 117 ? 6.635 2.550 1.555 1.00 94.12 117 ASN A C 1
ATOM 929 O O . ASN A 1 117 ? 7.065 1.516 1.037 1.00 94.12 117 ASN A O 1
ATOM 933 N N . VAL A 1 118 ? 6.356 3.633 0.839 1.00 93.12 118 VAL A N 1
ATOM 934 C CA . VAL A 1 118 ? 6.410 3.682 -0.621 1.00 93.12 118 VAL A CA 1
ATOM 935 C C . VAL A 1 118 ? 7.638 4.475 -1.054 1.00 93.12 118 VAL A C 1
ATOM 937 O O . VAL A 1 118 ? 7.673 5.698 -1.022 1.00 93.12 118 VAL A O 1
ATOM 940 N N . HIS A 1 119 ? 8.664 3.778 -1.525 1.00 89.94 119 HIS A N 1
ATOM 941 C CA . HIS A 1 119 ? 9.849 4.400 -2.103 1.00 89.94 119 HIS A CA 1
ATOM 942 C C . HIS A 1 119 ? 9.645 4.592 -3.603 1.00 89.94 119 HIS A C 1
ATOM 944 O O . HIS A 1 119 ? 9.920 3.696 -4.407 1.00 89.94 119 HIS A O 1
ATOM 950 N N . ILE A 1 120 ? 9.145 5.765 -3.983 1.00 84.00 120 ILE A N 1
ATOM 951 C CA . ILE A 1 120 ? 8.948 6.141 -5.384 1.00 84.00 120 ILE A CA 1
ATOM 952 C C . ILE A 1 120 ? 10.320 6.402 -6.014 1.00 84.00 120 ILE A C 1
ATOM 954 O O . ILE A 1 120 ? 11.091 7.234 -5.538 1.00 84.00 120 ILE A O 1
ATOM 958 N N . SER A 1 121 ? 10.642 5.692 -7.094 1.00 68.81 121 SER A N 1
ATOM 959 C CA . SER A 1 121 ? 11.825 6.015 -7.890 1.00 68.81 121 SER A CA 1
ATOM 960 C C . SER A 1 121 ? 11.557 7.306 -8.665 1.00 68.81 121 SER A C 1
ATOM 962 O O . SER A 1 121 ? 10.561 7.393 -9.377 1.00 68.81 121 SER A O 1
ATOM 964 N N . HIS A 1 122 ? 12.450 8.296 -8.575 1.00 57.06 122 HIS A N 1
ATOM 965 C CA . HIS A 1 122 ? 12.333 9.586 -9.278 1.00 57.06 122 HIS A CA 1
ATOM 966 C C . HIS A 1 122 ? 12.408 9.491 -10.815 1.00 57.06 122 HIS A C 1
ATOM 968 O O . HIS A 1 122 ? 12.472 10.515 -11.492 1.00 57.06 122 HIS A O 1
ATOM 974 N N . VAL A 1 123 ? 12.427 8.285 -11.389 1.00 62.84 123 VAL A N 1
ATOM 975 C CA . VAL A 1 123 ? 12.360 8.121 -12.840 1.00 62.84 123 VAL A CA 1
ATOM 976 C C . VAL A 1 123 ? 10.904 8.231 -13.286 1.00 62.84 123 VAL A C 1
ATOM 978 O O . VAL A 1 123 ? 10.070 7.396 -12.918 1.00 62.84 123 VAL A O 1
ATOM 981 N N . GLU A 1 124 ? 10.617 9.264 -14.081 1.00 60.59 124 GLU A N 1
ATOM 982 C CA . GLU A 1 124 ? 9.298 9.528 -14.665 1.00 60.59 124 GLU A CA 1
ATOM 983 C C . GLU A 1 124 ? 8.683 8.265 -15.290 1.00 60.59 124 GLU A C 1
ATOM 985 O O . GLU A 1 124 ? 9.349 7.503 -15.991 1.00 60.59 124 GLU A O 1
ATOM 990 N N . GLY A 1 125 ? 7.391 8.040 -15.031 1.00 61.31 125 GLY A N 1
ATOM 991 C CA . GLY A 1 125 ? 6.610 6.967 -15.659 1.00 61.31 125 GLY A CA 1
ATOM 992 C C . GLY A 1 125 ? 6.686 5.591 -14.990 1.00 61.31 125 GLY A C 1
ATOM 993 O O . GLY A 1 125 ? 5.939 4.698 -15.380 1.00 61.31 125 GLY A O 1
ATOM 994 N N . SER A 1 126 ? 7.541 5.406 -13.981 1.00 69.31 126 SER A N 1
ATOM 995 C CA . SER A 1 126 ? 7.779 4.090 -13.368 1.00 69.31 126 SER A CA 1
ATOM 996 C C . SER A 1 126 ? 6.730 3.684 -12.326 1.00 69.31 126 SER A C 1
ATOM 998 O O . SER A 1 126 ? 6.235 2.554 -12.322 1.00 69.31 126 SER A O 1
ATOM 1000 N N . CYS A 1 127 ? 6.368 4.616 -11.450 1.00 84.81 127 CYS A N 1
ATOM 1001 C CA . CYS A 1 127 ? 5.396 4.430 -10.385 1.00 84.81 127 CYS A CA 1
ATOM 1002 C C . CYS A 1 127 ? 4.832 5.786 -9.945 1.00 84.81 127 CYS A C 1
ATOM 1004 O O . CYS A 1 127 ? 5.482 6.820 -10.085 1.00 84.81 127 CYS A O 1
ATOM 1006 N N . PHE A 1 128 ? 3.607 5.777 -9.430 1.00 88.25 128 PHE A N 1
ATOM 1007 C CA . PHE A 1 128 ? 2.883 6.964 -8.996 1.00 88.25 128 PHE A CA 1
ATOM 1008 C C . PHE A 1 128 ? 2.213 6.683 -7.661 1.00 88.25 128 PHE A C 1
ATOM 1010 O O . PHE A 1 128 ? 1.538 5.664 -7.520 1.00 88.25 128 PHE A O 1
ATOM 1017 N N . PHE A 1 129 ? 2.368 7.602 -6.716 1.00 92.06 129 PHE A N 1
ATOM 1018 C CA . PHE A 1 129 ? 1.599 7.628 -5.481 1.00 92.06 129 PHE A CA 1
ATOM 1019 C C . PHE A 1 129 ? 1.190 9.074 -5.208 1.00 92.06 129 PHE A C 1
ATOM 1021 O O . PHE A 1 129 ? 2.050 9.912 -4.957 1.00 92.06 129 PHE A O 1
ATOM 1028 N N . CYS A 1 130 ? -0.091 9.400 -5.374 1.00 90.94 130 CYS A N 1
ATOM 1029 C CA . CYS A 1 130 ? -0.555 10.786 -5.307 1.00 90.94 130 CYS A CA 1
ATOM 1030 C C . CYS A 1 130 ? -2.016 10.903 -4.867 1.00 90.94 130 CYS A C 1
ATOM 1032 O O . CYS A 1 130 ? -2.825 10.013 -5.140 1.00 90.94 130 CYS A O 1
ATOM 1034 N N . SER A 1 131 ? -2.351 12.033 -4.237 1.00 89.69 131 SER A N 1
ATOM 1035 C CA . SER A 1 131 ? -3.739 12.462 -4.046 1.00 89.69 131 SER A CA 1
ATOM 1036 C C . SER A 1 131 ? -4.257 13.166 -5.301 1.00 89.69 131 SER A C 1
ATOM 1038 O O . SER A 1 131 ? -3.589 14.028 -5.876 1.00 89.69 131 SER A O 1
ATOM 1040 N N . GLN A 1 132 ? -5.448 12.783 -5.761 1.00 86.31 132 GLN A N 1
ATOM 1041 C CA . GLN A 1 132 ? -6.158 13.419 -6.866 1.00 86.31 132 GLN A CA 1
ATOM 1042 C C . GLN A 1 132 ? -7.665 13.454 -6.590 1.00 86.31 132 GLN A C 1
ATOM 1044 O O . GLN A 1 132 ? -8.352 12.441 -6.699 1.00 86.31 132 GLN A O 1
ATOM 1049 N N . ARG A 1 133 ? -8.197 14.661 -6.340 1.00 86.50 133 ARG A N 1
ATOM 1050 C CA . ARG A 1 133 ? -9.644 14.966 -6.314 1.00 86.50 133 ARG A CA 1
ATOM 1051 C C . ARG A 1 133 ? -10.478 14.013 -5.435 1.00 86.50 133 ARG A C 1
ATOM 1053 O O . ARG A 1 133 ? -11.466 13.463 -5.921 1.00 86.50 133 ARG A O 1
ATOM 1060 N N . GLY A 1 134 ? -10.114 13.830 -4.167 1.00 86.56 134 GLY A N 1
ATOM 1061 C CA . GLY A 1 134 ? -10.888 12.984 -3.247 1.00 86.56 134 GLY A CA 1
ATOM 1062 C C . GLY A 1 134 ? -10.430 11.528 -3.171 1.00 86.56 134 GLY A C 1
ATOM 1063 O O . GLY A 1 134 ? -11.032 10.740 -2.446 1.00 86.56 134 GLY A O 1
ATOM 1064 N N . PHE A 1 135 ? -9.391 11.145 -3.918 1.00 92.00 135 PHE A N 1
ATOM 1065 C CA . PHE A 1 135 ? -8.879 9.777 -3.932 1.00 92.00 135 PHE A CA 1
ATOM 1066 C C . PHE A 1 135 ? -7.360 9.757 -3.920 1.00 92.00 135 PHE A C 1
ATOM 1068 O O . PHE A 1 135 ? -6.706 10.600 -4.533 1.00 92.00 135 PHE A O 1
ATOM 1075 N N . ILE A 1 136 ? -6.802 8.726 -3.298 1.00 94.31 136 ILE A N 1
ATOM 1076 C CA . ILE A 1 136 ? -5.377 8.430 -3.356 1.00 94.31 136 ILE A CA 1
ATOM 1077 C C . ILE A 1 136 ? -5.141 7.315 -4.367 1.00 94.31 136 ILE A C 1
ATOM 1079 O O . ILE A 1 136 ? -5.793 6.271 -4.325 1.00 94.31 136 ILE A O 1
ATOM 1083 N N . ARG A 1 137 ? -4.183 7.505 -5.272 1.00 93.88 137 ARG A N 1
ATOM 1084 C CA . ARG A 1 137 ? -3.826 6.510 -6.282 1.00 93.88 137 ARG A CA 1
ATOM 1085 C C . ARG A 1 137 ? -2.412 6.005 -6.068 1.00 93.88 137 ARG A C 1
ATOM 1087 O O . ARG A 1 137 ? -1.489 6.810 -6.048 1.00 93.88 137 ARG A O 1
ATOM 1094 N N . LEU A 1 138 ? -2.244 4.685 -5.992 1.00 93.94 138 LEU A N 1
ATOM 1095 C CA . LEU A 1 138 ? -0.943 4.012 -6.028 1.00 93.94 138 LEU A CA 1
ATOM 1096 C C . LEU A 1 138 ? -0.888 3.116 -7.262 1.00 93.94 138 LEU A C 1
ATOM 1098 O O . LEU A 1 138 ? -1.665 2.171 -7.368 1.00 93.94 138 LEU A O 1
ATOM 1102 N N . ARG A 1 139 ? 0.026 3.385 -8.193 1.00 92.88 139 ARG A N 1
ATOM 1103 C CA . ARG A 1 139 ? 0.152 2.599 -9.421 1.00 92.88 139 ARG A CA 1
ATOM 1104 C C . ARG A 1 139 ? 1.597 2.378 -9.826 1.00 92.88 139 ARG A C 1
ATOM 1106 O O . ARG A 1 139 ? 2.369 3.327 -9.867 1.00 92.88 139 ARG A O 1
ATOM 1113 N N . GLY A 1 140 ? 1.945 1.158 -10.218 1.00 91.62 140 GLY A N 1
ATOM 1114 C CA . GLY A 1 140 ? 3.254 0.848 -10.788 1.00 91.62 140 GLY A CA 1
ATOM 1115 C C . GLY A 1 140 ? 3.741 -0.549 -10.442 1.00 91.62 140 GLY A C 1
ATOM 1116 O O . GLY A 1 140 ? 3.016 -1.354 -9.855 1.00 91.62 140 GLY A O 1
ATOM 1117 N N . TYR A 1 141 ? 4.988 -0.823 -10.814 1.00 91.19 141 TYR A N 1
ATOM 1118 C CA . TYR A 1 141 ? 5.686 -2.020 -10.367 1.00 91.19 141 TYR A CA 1
ATOM 1119 C C . TYR A 1 141 ? 6.482 -1.727 -9.102 1.00 91.19 141 TYR A C 1
ATOM 1121 O O . TYR A 1 141 ? 7.196 -0.727 -9.024 1.00 91.19 141 TYR A O 1
ATOM 1129 N N . PHE A 1 142 ? 6.387 -2.632 -8.135 1.00 91.62 142 PHE A N 1
ATOM 1130 C CA . PHE A 1 142 ? 7.053 -2.518 -6.848 1.00 91.62 142 PHE A CA 1
ATOM 1131 C C . PHE A 1 142 ? 7.794 -3.810 -6.526 1.00 91.62 142 PHE A C 1
ATOM 1133 O O . PHE A 1 142 ? 7.262 -4.905 -6.701 1.00 91.62 142 PHE A O 1
ATOM 1140 N N . VAL A 1 143 ? 9.027 -3.672 -6.049 1.00 91.62 143 VAL A N 1
ATOM 1141 C CA . VAL A 1 143 ? 9.751 -4.738 -5.353 1.00 91.62 143 VAL A CA 1
ATOM 1142 C C . VAL A 1 143 ? 9.371 -4.651 -3.880 1.00 91.62 143 VAL A C 1
ATOM 1144 O O . VAL A 1 143 ? 9.482 -3.574 -3.289 1.00 91.62 143 VAL A O 1
ATOM 1147 N N . ILE A 1 144 ? 8.961 -5.768 -3.289 1.00 90.75 144 ILE A N 1
ATOM 1148 C CA . ILE A 1 144 ? 8.748 -5.879 -1.844 1.00 90.75 144 ILE A CA 1
ATOM 1149 C C . ILE A 1 144 ? 10.119 -6.139 -1.216 1.00 90.75 144 ILE A C 1
ATOM 1151 O O . ILE A 1 144 ? 10.719 -7.183 -1.448 1.00 90.75 144 ILE A O 1
ATOM 1155 N N . THR A 1 145 ? 10.673 -5.157 -0.504 1.00 83.44 145 THR A N 1
ATOM 1156 C CA . THR A 1 145 ? 12.048 -5.236 0.039 1.00 83.44 145 THR A CA 1
ATOM 1157 C C . THR A 1 145 ? 12.101 -5.557 1.527 1.00 83.44 145 THR A C 1
ATOM 1159 O O . THR A 1 145 ? 13.184 -5.671 2.092 1.00 83.44 145 THR A O 1
ATOM 1162 N N . GLY A 1 146 ? 10.948 -5.685 2.171 1.00 75.06 146 GLY A N 1
ATOM 1163 C CA . GLY A 1 146 ? 10.853 -6.149 3.543 1.00 75.06 146 GLY A CA 1
ATOM 1164 C C . GLY A 1 146 ? 9.402 -6.215 3.977 1.00 75.06 146 GLY A C 1
ATOM 1165 O O . GLY A 1 146 ? 8.662 -5.264 3.739 1.00 75.06 146 GLY A O 1
ATOM 1166 N N . TYR A 1 147 ? 9.038 -7.328 4.605 1.00 74.19 147 TYR A N 1
ATOM 1167 C CA . TYR A 1 147 ? 7.778 -7.542 5.303 1.00 74.19 147 TYR A CA 1
ATOM 1168 C C . TYR A 1 147 ? 8.118 -7.990 6.729 1.00 74.19 147 TYR A C 1
ATOM 1170 O O . TYR A 1 147 ? 8.301 -9.174 7.015 1.00 74.19 147 TYR A O 1
ATOM 1178 N N . SER A 1 148 ? 8.358 -7.016 7.605 1.00 73.62 148 SER A N 1
ATOM 1179 C CA . SER A 1 148 ? 8.951 -7.249 8.924 1.00 73.62 148 SER A CA 1
ATOM 1180 C C . SER A 1 148 ? 7.921 -7.176 10.050 1.00 73.62 148 SER A C 1
ATOM 1182 O O . SER A 1 148 ? 6.860 -6.568 9.905 1.00 73.62 148 SER A O 1
ATOM 1184 N N . GLY A 1 149 ? 8.230 -7.884 11.145 1.00 67.12 149 GLY A N 1
ATOM 1185 C CA . GLY A 1 149 ? 7.313 -8.151 12.254 1.00 67.12 149 GLY A CA 1
ATOM 1186 C C . GLY A 1 149 ? 6.732 -6.895 12.913 1.00 67.12 149 GLY A C 1
ATOM 1187 O O . GLY A 1 149 ? 7.252 -5.797 12.724 1.00 67.12 149 GLY A O 1
ATOM 1188 N N . PRO A 1 150 ? 5.665 -7.047 13.713 1.00 72.12 150 PRO A N 1
ATOM 1189 C CA . PRO A 1 150 ? 4.847 -5.915 14.098 1.00 72.12 150 PRO A CA 1
ATOM 1190 C C . PRO A 1 150 ? 5.581 -4.993 15.077 1.00 72.12 150 PRO A C 1
ATOM 1192 O O . PRO A 1 150 ? 5.904 -5.393 16.198 1.00 72.12 150 PRO A O 1
ATOM 1195 N N . TYR A 1 151 ? 5.794 -3.740 14.681 1.00 66.62 151 TYR A N 1
ATOM 1196 C CA . TYR A 1 151 ? 6.219 -2.668 15.573 1.00 66.62 151 TYR A 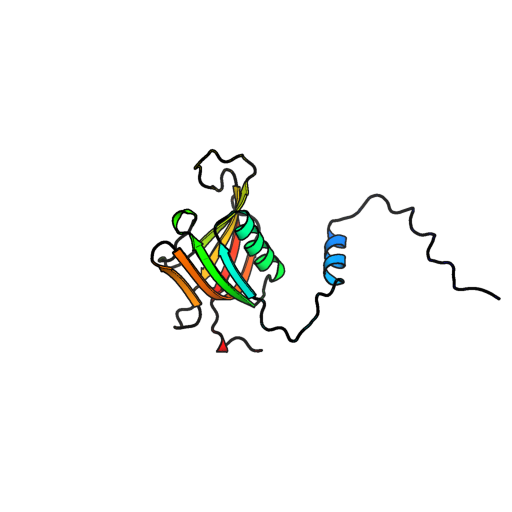CA 1
ATOM 1197 C C . TYR A 1 151 ? 4.979 -1.891 16.017 1.00 66.62 151 TYR A C 1
ATOM 1199 O O . TYR A 1 151 ? 4.237 -1.362 15.196 1.00 66.62 151 TYR A O 1
ATOM 1207 N N . GLN A 1 152 ? 4.716 -1.862 17.328 1.00 70.81 152 GLN A N 1
ATOM 1208 C CA . GLN A 1 152 ? 3.553 -1.170 17.909 1.00 70.81 152 GLN A CA 1
ATOM 1209 C C . GLN A 1 152 ? 2.192 -1.586 17.303 1.00 70.81 152 GLN A C 1
ATOM 1211 O O . GLN A 1 152 ? 1.287 -0.770 17.172 1.00 70.81 152 GLN A O 1
ATOM 1216 N N . GLY A 1 153 ? 2.036 -2.865 16.942 1.00 75.25 153 GLY A N 1
ATOM 1217 C CA . GLY A 1 153 ? 0.777 -3.403 16.404 1.00 75.25 153 GLY A CA 1
ATOM 1218 C C . GLY A 1 153 ? 0.620 -3.302 14.883 1.00 75.25 153 GLY A C 1
ATOM 1219 O O . GLY A 1 153 ? -0.370 -3.809 14.352 1.00 75.25 153 GLY A O 1
ATOM 1220 N N . LEU A 1 154 ? 1.598 -2.725 14.174 1.00 85.94 154 LEU A N 1
ATOM 1221 C CA . LEU A 1 154 ? 1.633 -2.679 12.712 1.00 85.94 154 LEU A CA 1
ATOM 1222 C C . LEU A 1 154 ? 2.812 -3.478 12.156 1.00 85.94 154 LEU A C 1
ATOM 1224 O O . LEU A 1 154 ? 3.948 -3.280 12.580 1.00 85.94 154 LEU A O 1
ATOM 1228 N N . MET A 1 155 ? 2.549 -4.352 11.187 1.00 90.12 155 MET A N 1
ATOM 1229 C CA . MET A 1 155 ? 3.572 -4.913 10.301 1.00 90.12 155 MET A CA 1
ATOM 1230 C C . MET A 1 155 ? 4.186 -3.797 9.456 1.00 90.12 155 MET A C 1
ATOM 1232 O O . MET A 1 155 ? 3.481 -2.864 9.078 1.00 90.12 155 MET A O 1
ATOM 1236 N N . ASP A 1 156 ? 5.468 -3.902 9.118 1.00 90.56 156 ASP A N 1
ATOM 1237 C CA . ASP A 1 156 ? 6.122 -2.937 8.230 1.00 90.56 156 ASP A CA 1
ATOM 1238 C C . ASP A 1 156 ? 6.406 -3.568 6.866 1.00 90.56 156 ASP A C 1
ATOM 1240 O O . ASP A 1 156 ? 7.050 -4.618 6.784 1.00 90.56 156 ASP A O 1
ATOM 1244 N N . CYS A 1 157 ? 5.928 -2.927 5.801 1.00 92.69 157 CYS A N 1
ATOM 1245 C CA . CYS A 1 157 ? 6.110 -3.353 4.423 1.00 92.69 157 CYS A CA 1
ATOM 1246 C C . CYS A 1 157 ? 6.775 -2.257 3.591 1.00 92.69 157 CYS A C 1
ATOM 1248 O O . CYS A 1 157 ? 6.218 -1.179 3.395 1.00 92.69 157 CYS A O 1
ATOM 1250 N N . ASN A 1 158 ? 7.921 -2.565 2.993 1.00 92.81 158 ASN A N 1
ATOM 1251 C CA . ASN A 1 158 ? 8.643 -1.630 2.134 1.00 92.81 158 ASN A CA 1
ATOM 1252 C C . ASN A 1 158 ? 8.385 -1.941 0.655 1.00 92.81 158 ASN A C 1
ATOM 1254 O O . ASN A 1 158 ? 8.733 -3.014 0.159 1.00 92.81 158 ASN A O 1
ATOM 1258 N N . LEU A 1 159 ? 7.783 -0.982 -0.051 1.00 93.19 159 LEU A N 1
ATOM 1259 C CA . LEU A 1 159 ? 7.487 -1.038 -1.479 1.00 93.19 159 LEU A CA 1
ATOM 1260 C C . LEU A 1 159 ? 8.444 -0.121 -2.232 1.00 93.19 159 LEU A C 1
ATOM 1262 O O . LEU A 1 159 ? 8.328 1.101 -2.169 1.00 93.19 159 LEU A O 1
ATOM 1266 N N . ARG A 1 160 ? 9.373 -0.695 -2.995 1.00 91.19 160 ARG A N 1
ATOM 1267 C CA . ARG A 1 160 ? 10.294 0.080 -3.830 1.00 91.19 160 ARG A CA 1
ATOM 1268 C C . ARG A 1 160 ? 9.837 0.085 -5.276 1.00 91.19 160 ARG A C 1
ATOM 1270 O O . ARG A 1 160 ? 9.842 -0.958 -5.927 1.00 91.19 160 ARG A O 1
ATOM 1277 N N . GLY A 1 161 ? 9.484 1.260 -5.783 1.00 89.88 161 GLY A N 1
ATOM 1278 C CA . GLY A 1 161 ? 9.113 1.459 -7.176 1.00 89.88 161 GLY A CA 1
ATOM 1279 C C . GLY A 1 161 ? 10.247 1.070 -8.124 1.00 89.88 161 GLY A C 1
ATOM 1280 O O . GLY A 1 161 ? 11.407 1.434 -7.910 1.00 89.88 161 GLY A O 1
ATOM 1281 N N . VAL A 1 162 ? 9.914 0.326 -9.174 1.00 87.56 162 VAL A N 1
ATOM 1282 C CA . VAL A 1 162 ? 10.845 -0.080 -10.231 1.00 87.56 162 VAL A CA 1
ATOM 1283 C C . VAL A 1 162 ? 10.257 0.212 -11.601 1.00 87.56 162 VAL A C 1
ATOM 1285 O O . VAL A 1 162 ? 9.042 0.197 -11.794 1.00 87.56 162 VAL A O 1
ATOM 1288 N N . ARG A 1 163 ? 11.130 0.484 -12.571 1.00 82.69 163 ARG A N 1
ATOM 1289 C CA . ARG A 1 163 ? 10.707 0.733 -13.948 1.00 82.69 163 ARG A CA 1
ATOM 1290 C C . ARG A 1 163 ? 10.275 -0.565 -14.603 1.00 82.69 163 ARG A C 1
ATOM 1292 O O . ARG A 1 163 ? 10.835 -1.620 -14.313 1.00 82.69 163 ARG A O 1
ATOM 1299 N N . HIS A 1 164 ? 9.319 -0.481 -15.520 1.00 77.31 164 HIS A N 1
ATOM 1300 C CA . HIS A 1 164 ? 8.868 -1.654 -16.257 1.00 77.31 164 HIS A CA 1
ATOM 1301 C C . HIS A 1 164 ? 10.012 -2.294 -17.061 1.00 77.31 164 HIS A C 1
ATOM 1303 O O . HIS A 1 164 ? 10.117 -3.515 -17.116 1.00 77.31 164 HIS A O 1
ATOM 1309 N N . GLU A 1 165 ? 10.910 -1.475 -17.614 1.00 76.56 165 GLU A N 1
ATOM 1310 C CA . GLU A 1 165 ? 12.035 -1.905 -18.448 1.00 76.56 165 GLU A CA 1
ATOM 1311 C C . GLU A 1 165 ? 13.126 -2.641 -17.655 1.00 76.56 165 GLU A C 1
ATOM 1313 O O . GLU A 1 165 ? 13.839 -3.476 -18.211 1.00 76.56 165 GLU A O 1
ATOM 1318 N N . ASP A 1 166 ? 13.250 -2.362 -16.354 1.00 74.12 166 ASP A N 1
ATOM 1319 C CA . ASP A 1 166 ? 14.231 -3.023 -15.481 1.00 74.12 166 ASP A CA 1
ATOM 1320 C C . ASP A 1 166 ? 13.777 -4.434 -15.072 1.00 74.12 166 ASP A C 1
ATOM 1322 O O . ASP A 1 166 ? 14.560 -5.240 -14.557 1.00 74.12 166 ASP A O 1
ATOM 1326 N N . ILE A 1 167 ? 12.506 -4.759 -15.315 1.00 70.75 167 ILE A N 1
ATOM 1327 C CA . ILE A 1 167 ? 11.906 -6.042 -14.977 1.00 70.75 167 ILE A CA 1
ATOM 1328 C C . ILE A 1 167 ? 12.121 -6.996 -16.150 1.00 70.75 167 ILE A C 1
ATOM 1330 O O . ILE A 1 167 ? 11.338 -7.043 -17.096 1.00 70.75 167 ILE A O 1
ATOM 1334 N N . LYS A 1 168 ? 13.177 -7.811 -16.074 1.00 62.03 168 LYS A N 1
ATOM 1335 C CA . LYS A 1 168 ? 13.381 -8.902 -17.036 1.00 62.03 168 LYS A CA 1
ATOM 1336 C C . LYS A 1 168 ? 12.220 -9.909 -16.929 1.00 62.03 168 LYS A C 1
ATOM 1338 O O . LYS A 1 168 ? 11.901 -10.391 -15.830 1.00 62.03 168 LYS A O 1
ATOM 1343 N N . VAL A 1 169 ? 11.568 -10.153 -18.068 1.00 54.91 169 VAL A N 1
ATOM 1344 C CA . VAL A 1 169 ? 10.490 -11.142 -18.265 1.00 54.91 169 VAL A CA 1
ATOM 1345 C C . VAL A 1 169 ? 11.092 -12.517 -18.490 1.00 54.91 169 VAL A C 1
ATOM 1347 O O . VAL A 1 169 ? 12.035 -12.610 -19.306 1.00 54.91 169 VAL A O 1
#

Radius of gyration: 21.24 Å; chains: 1; bounding box: 34×80×39 Å

Foldseek 3Di:
DDDDDPPPDPDPDPDPDDDDPVVVVVVVVPPDDDPDVDDAAEDEDEDEDLQVLQVVVVSCVVQAQHKYWYWYKYFPVLWAWAQPDQWTKTWRFNAFCDDADDVRHDDLVGTATAIETEAEDPPPPAWDWDDDDRITTTGHMWGFPDFADDDSRYTYTYTYTDHPVVDDD

Organism: Pseudomonas cedrina (NCBI:txid651740)

pLDDT: mean 76.4, std 21.41, range [30.2, 95.62]